Protein AF-A0AA36EC76-F1 (afdb_monomer_lite)

InterPro domains:
  IPR002325 Cytochrome f [PF01333] (41-114)
  IPR002325 Cytochrome f [PR00610] (7-27)
  IPR002325 Cytochrome f [PR00610] (28-51)
  IPR002325 Cytochrome f [PR00610] (77-97)
  IPR002325 Cytochrome f [PR00610] (98-115)
  IPR002325 Cytochrome f [PS51010] (1-115)
  IPR011054 Rudiment single hybrid motif [SSF51246] (42-104)
  IPR036826 Cytochrome f large domain superfamily [G3DSA:2.60.40.830] (1-115)
  IPR036826 Cytochrome f large domain superfamily [SSF49441] (2-114)

Organism: Lactuca saligna (NCBI:txid75948)

Secondary structure (DSSP, 8-state):
--------TTT-TT--SS----EEEEEES--SB-TTSPBPSSSPPBPSSSEEEEEEEEPTTS-EEEEEE-TTSS-EEEEEE-SSSPB---TT-EE-TT-BSB------EEEEEE-

pLDDT: mean 92.47, std 5.39, range [65.06, 98.06]

Sequence (115 aa):
MFPILYVDPDTKKGIHFLKYLIYVGGNRGRGQICLDGSKSNNRVYNTTTSSIVSKILHKEKGGYEITITDASGGRQVVDSIPLGPKLLVTEGESIKFEQPLTSNPNVGGFGYGDA

Structure (mmCIF, N/CA/C/O backbone):
data_AF-A0AA36EC76-F1
#
_entry.id   AF-A0AA36EC76-F1
#
loop_
_atom_site.group_PDB
_atom_site.id
_atom_site.type_symbol
_atom_site.label_atom_id
_atom_site.label_alt_id
_atom_site.label_comp_id
_atom_site.label_asym_id
_atom_site.label_entity_id
_atom_site.label_seq_id
_atom_site.pdbx_PDB_ins_code
_atom_site.Cartn_x
_atom_site.Cartn_y
_atom_site.Cartn_z
_atom_site.occupancy
_atom_site.B_iso_or_equiv
_atom_site.auth_seq_id
_atom_site.auth_comp_id
_atom_site.auth_asym_id
_atom_site.auth_atom_id
_atom_site.pdbx_PDB_model_num
ATOM 1 N N . MET A 1 1 ? 7.028 9.305 -25.378 1.00 86.50 1 MET A N 1
ATOM 2 C CA . MET A 1 1 ? 7.935 9.070 -26.521 1.00 86.50 1 MET A CA 1
ATOM 3 C C . MET A 1 1 ? 9.353 9.274 -26.026 1.00 86.50 1 MET A C 1
ATOM 5 O O . MET A 1 1 ? 9.612 10.324 -25.453 1.00 86.50 1 MET A O 1
ATOM 9 N N . PHE A 1 2 ? 10.221 8.275 -26.188 1.00 93.12 2 PHE A N 1
ATOM 10 C CA . PHE A 1 2 ? 11.627 8.342 -25.782 1.00 93.12 2 PHE A CA 1
ATOM 11 C C . PHE A 1 2 ? 12.503 8.287 -27.038 1.00 93.12 2 PHE A C 1
ATOM 13 O O . PHE A 1 2 ? 12.413 7.300 -27.767 1.00 93.12 2 PHE A O 1
ATOM 20 N N . PRO A 1 3 ? 13.310 9.317 -27.338 1.00 93.62 3 PRO A N 1
ATOM 21 C CA . PRO A 1 3 ? 14.303 9.217 -28.398 1.00 93.62 3 PRO A CA 1
ATOM 22 C C . PRO A 1 3 ? 15.438 8.293 -27.935 1.00 93.62 3 PRO A C 1
ATOM 24 O O . PRO A 1 3 ? 16.024 8.512 -26.877 1.00 93.62 3 PRO A O 1
ATOM 27 N N . ILE A 1 4 ? 15.737 7.256 -28.718 1.00 91.62 4 ILE A N 1
ATOM 28 C CA . ILE A 1 4 ? 16.825 6.306 -28.450 1.00 91.62 4 ILE A CA 1
ATOM 29 C C . ILE A 1 4 ? 17.812 6.386 -29.614 1.00 91.62 4 ILE A C 1
ATOM 31 O O . ILE A 1 4 ? 17.412 6.274 -30.772 1.00 91.62 4 ILE A O 1
ATOM 35 N N . LEU A 1 5 ? 19.095 6.586 -29.307 1.00 91.50 5 LEU A N 1
ATOM 36 C CA . LEU A 1 5 ? 20.174 6.580 -30.292 1.00 91.50 5 LEU A CA 1
ATOM 37 C C . LEU A 1 5 ? 20.816 5.191 -30.336 1.00 91.50 5 LEU A C 1
ATOM 39 O O . LEU A 1 5 ? 21.243 4.671 -29.304 1.00 91.50 5 LEU A O 1
ATOM 43 N N . TYR A 1 6 ? 20.895 4.603 -31.528 1.00 88.94 6 TYR A N 1
ATOM 44 C CA . TYR A 1 6 ? 21.638 3.364 -31.736 1.00 88.94 6 TYR A CA 1
ATOM 45 C C . TYR A 1 6 ? 23.151 3.618 -31.701 1.00 88.94 6 TYR A C 1
ATOM 47 O O . TYR A 1 6 ? 23.619 4.707 -32.035 1.00 88.94 6 TYR A O 1
ATOM 55 N N . VAL A 1 7 ? 23.920 2.606 -31.300 1.00 90.81 7 VAL A N 1
ATOM 56 C CA . VAL A 1 7 ? 25.377 2.694 -31.204 1.00 90.81 7 VAL A CA 1
ATOM 57 C C . VAL A 1 7 ? 26.019 1.855 -32.294 1.00 90.81 7 VAL A C 1
ATOM 59 O O . VAL A 1 7 ? 25.754 0.663 -32.380 1.00 90.81 7 VAL A O 1
ATOM 62 N N . ASP A 1 8 ? 26.899 2.475 -33.075 1.00 91.25 8 ASP A N 1
ATOM 63 C CA . ASP A 1 8 ? 27.629 1.816 -34.154 1.00 91.25 8 ASP A CA 1
ATOM 64 C C . ASP A 1 8 ? 28.657 0.788 -33.615 1.00 91.25 8 ASP A C 1
ATOM 66 O O . ASP A 1 8 ? 29.624 1.194 -32.949 1.00 91.25 8 ASP A O 1
ATOM 70 N N . PRO A 1 9 ? 28.484 -0.523 -33.893 1.00 90.75 9 PRO A N 1
ATOM 71 C CA . PRO A 1 9 ? 29.410 -1.579 -33.478 1.00 90.75 9 PRO A CA 1
ATOM 72 C C . PRO A 1 9 ? 30.827 -1.416 -34.037 1.00 90.75 9 PRO A C 1
ATOM 74 O O . PRO A 1 9 ? 31.784 -1.812 -33.370 1.00 90.75 9 PRO A O 1
ATOM 77 N N . ASP A 1 10 ? 30.988 -0.776 -35.201 1.00 92.12 10 ASP A N 1
ATOM 78 C CA . ASP A 1 10 ? 32.301 -0.576 -35.831 1.00 92.12 10 ASP A CA 1
ATOM 79 C C . ASP A 1 10 ? 33.161 0.418 -35.036 1.00 92.12 10 ASP A C 1
ATOM 81 O O . ASP A 1 10 ? 34.392 0.345 -35.019 1.00 92.12 10 ASP A O 1
ATOM 85 N N . THR A 1 11 ? 32.505 1.318 -34.298 1.00 92.69 11 THR A N 1
ATOM 86 C CA . THR A 1 11 ? 33.164 2.318 -33.447 1.00 92.69 11 THR A CA 1
ATOM 87 C C . THR A 1 11 ? 33.309 1.874 -31.987 1.00 92.69 11 THR A C 1
ATOM 89 O O . THR A 1 11 ? 34.173 2.392 -31.273 1.00 92.69 11 THR A O 1
ATOM 92 N N . LYS A 1 12 ? 32.507 0.903 -31.517 1.00 90.81 12 LYS A N 1
ATOM 93 C CA . LYS A 1 12 ? 32.535 0.398 -30.131 1.00 90.81 12 LYS A CA 1
ATOM 94 C C . LYS A 1 12 ? 32.597 -1.128 -30.062 1.00 90.81 12 LYS A C 1
ATOM 96 O O . LYS A 1 12 ? 31.581 -1.811 -30.095 1.00 90.81 12 LYS A O 1
ATOM 101 N N . LYS A 1 13 ? 33.795 -1.643 -29.761 1.00 87.62 13 LYS A N 1
ATOM 102 C CA . LYS A 1 13 ? 34.133 -3.082 -29.690 1.00 87.62 13 LYS A CA 1
ATOM 103 C C . LYS A 1 13 ? 33.323 -3.941 -28.698 1.00 87.62 13 LYS A C 1
ATOM 105 O O . LYS A 1 13 ? 33.439 -5.158 -28.748 1.00 87.62 13 LYS A O 1
ATOM 110 N N . GLY A 1 14 ? 32.558 -3.338 -27.783 1.00 89.81 14 GLY A N 1
ATOM 111 C CA . GLY A 1 14 ? 31.723 -4.050 -26.800 1.00 89.81 14 GLY A CA 1
ATOM 112 C C . GLY A 1 14 ? 30.248 -4.188 -27.192 1.00 89.81 14 GLY A C 1
ATOM 113 O O . GLY A 1 14 ? 29.450 -4.667 -26.391 1.00 89.81 14 GLY A O 1
ATOM 114 N N . ILE A 1 15 ? 29.870 -3.713 -28.378 1.00 90.62 15 ILE A N 1
ATOM 115 C CA . ILE A 1 15 ? 28.505 -3.771 -28.903 1.00 90.62 15 ILE A CA 1
ATOM 116 C C . ILE A 1 15 ? 28.542 -4.610 -30.172 1.00 90.62 15 ILE A C 1
ATOM 118 O O . ILE A 1 15 ? 29.483 -4.522 -30.956 1.00 90.62 15 ILE A O 1
ATOM 122 N N . HIS A 1 16 ? 27.535 -5.457 -30.351 1.00 92.06 16 HIS A N 1
ATOM 123 C CA . HIS A 1 16 ? 27.496 -6.441 -31.423 1.00 92.06 16 HIS A CA 1
ATOM 124 C C . HIS A 1 16 ? 26.151 -6.379 -32.140 1.00 92.06 16 HIS A C 1
ATOM 126 O O . HIS A 1 16 ? 25.143 -5.981 -31.562 1.00 92.06 16 HIS A O 1
ATOM 132 N N . PHE A 1 17 ? 26.112 -6.813 -33.397 1.00 91.44 17 PHE A N 1
ATOM 133 C CA . PHE A 1 17 ? 24.854 -6.972 -34.120 1.00 91.44 17 PHE A CA 1
ATOM 134 C C . PHE A 1 17 ? 24.106 -8.203 -33.597 1.00 91.44 17 PHE A C 1
ATOM 136 O O . PHE A 1 17 ? 24.386 -9.332 -33.994 1.00 91.44 17 PHE A O 1
ATOM 143 N N . LEU A 1 18 ? 23.176 -7.981 -32.669 1.00 91.19 18 LEU A N 1
ATOM 144 C CA . LEU A 1 18 ? 22.365 -9.010 -32.018 1.00 91.19 18 LEU A CA 1
ATOM 145 C C . LEU A 1 18 ? 20.954 -8.480 -31.737 1.00 91.19 18 LEU A C 1
ATOM 147 O O . LEU A 1 18 ? 20.700 -7.275 -31.781 1.00 91.19 18 LEU A O 1
ATOM 151 N N . LYS A 1 19 ? 20.030 -9.389 -31.404 1.00 91.81 19 LYS A N 1
ATOM 152 C CA . LYS A 1 19 ? 18.728 -9.014 -30.848 1.00 91.81 19 LYS A CA 1
ATOM 153 C C . LYS A 1 19 ? 18.901 -8.653 -29.370 1.00 91.81 19 LYS A C 1
ATOM 155 O O . LYS A 1 19 ? 19.248 -9.516 -28.567 1.00 91.81 19 LYS A O 1
ATOM 160 N N . TYR A 1 20 ? 18.637 -7.396 -29.027 1.00 91.88 20 TYR A N 1
ATOM 161 C CA . TYR A 1 20 ? 18.638 -6.903 -27.649 1.00 91.88 20 TYR A CA 1
ATOM 162 C C . TYR A 1 20 ? 17.207 -6.802 -27.121 1.00 91.88 20 TYR A C 1
ATOM 164 O O . TYR A 1 20 ? 16.309 -6.421 -27.866 1.00 91.88 20 TYR A O 1
ATOM 172 N N . LEU A 1 21 ? 17.017 -7.134 -25.843 1.00 94.38 21 LEU A N 1
ATOM 173 C CA . LEU A 1 21 ? 15.748 -6.955 -25.136 1.00 94.38 21 LEU A CA 1
ATOM 174 C C . LEU A 1 21 ? 15.693 -5.562 -24.515 1.00 94.38 21 LEU A C 1
ATOM 176 O O . LEU A 1 21 ? 16.678 -5.103 -23.928 1.00 94.38 21 LEU A O 1
ATOM 180 N N . ILE A 1 22 ? 14.532 -4.920 -24.593 1.00 94.44 22 ILE A N 1
ATOM 181 C CA . ILE A 1 22 ? 14.264 -3.657 -23.907 1.00 94.44 22 ILE A CA 1
ATOM 182 C C . ILE A 1 22 ? 13.213 -3.910 -22.835 1.00 94.44 22 ILE A C 1
ATOM 184 O O . ILE A 1 22 ? 12.092 -4.293 -23.144 1.00 94.44 22 ILE A O 1
ATOM 188 N N . TYR A 1 23 ? 13.557 -3.647 -21.575 1.00 96.44 23 TYR A N 1
ATOM 189 C CA . TYR A 1 23 ? 12.617 -3.722 -20.458 1.00 96.44 23 TYR A CA 1
ATOM 190 C C . TYR A 1 23 ? 12.121 -2.328 -20.088 1.00 96.44 23 TYR A C 1
ATOM 192 O O . TYR A 1 23 ? 12.909 -1.389 -19.958 1.00 96.44 23 TYR A O 1
ATOM 200 N N . VAL A 1 24 ? 10.816 -2.198 -19.869 1.00 96.81 24 VAL A N 1
ATOM 201 C CA . VAL A 1 24 ? 10.179 -0.956 -19.436 1.00 96.81 24 VAL A CA 1
ATOM 202 C C . VAL A 1 24 ? 9.295 -1.216 -18.223 1.00 96.81 24 VAL A C 1
ATOM 204 O O . VAL A 1 24 ? 8.570 -2.204 -18.160 1.00 96.81 24 VAL A O 1
ATOM 207 N N . GLY A 1 25 ? 9.356 -0.313 -17.248 1.00 97.12 25 GLY A N 1
ATOM 208 C CA . GLY A 1 25 ? 8.477 -0.292 -16.086 1.00 97.12 25 GLY A CA 1
ATOM 209 C C . GLY A 1 25 ? 7.790 1.062 -15.976 1.00 97.12 25 GLY A C 1
ATOM 210 O O . GLY A 1 25 ? 8.401 2.095 -16.246 1.00 97.12 25 GLY A O 1
ATOM 211 N N . GLY A 1 26 ? 6.522 1.065 -15.580 1.00 97.31 26 GLY A N 1
ATOM 212 C CA . GLY A 1 26 ? 5.740 2.285 -15.415 1.00 97.31 26 GLY A CA 1
ATOM 213 C C . GLY A 1 26 ? 4.803 2.197 -14.220 1.00 97.31 26 GLY A C 1
ATOM 214 O O . GLY A 1 26 ? 4.148 1.179 -14.001 1.00 97.31 26 GLY A O 1
ATOM 215 N N . ASN A 1 27 ? 4.717 3.279 -13.448 1.00 97.69 27 ASN A N 1
ATOM 216 C CA . ASN A 1 27 ? 3.774 3.416 -12.344 1.00 97.69 27 ASN A CA 1
ATOM 217 C C . ASN A 1 27 ? 2.765 4.537 -12.612 1.00 97.69 27 ASN A C 1
ATOM 219 O O . ASN A 1 27 ? 3.092 5.575 -13.186 1.00 97.69 27 ASN A O 1
ATOM 223 N N . ARG A 1 28 ? 1.539 4.357 -12.117 1.00 97.94 28 ARG A N 1
ATOM 224 C CA . ARG A 1 28 ? 0.530 5.419 -12.028 1.00 97.94 28 ARG A CA 1
ATOM 225 C C . ARG A 1 28 ? -0.063 5.427 -10.624 1.00 97.94 28 ARG A C 1
ATOM 227 O O . ARG A 1 28 ? -0.458 4.380 -10.122 1.00 97.94 28 ARG A O 1
ATOM 234 N N . GLY A 1 29 ? -0.167 6.606 -10.012 1.00 96.69 29 GLY A N 1
ATOM 235 C CA . GLY A 1 29 ? -0.661 6.776 -8.640 1.00 96.69 29 GLY A CA 1
ATOM 236 C C . GLY A 1 29 ? 0.445 6.771 -7.577 1.00 96.69 29 GLY A C 1
ATOM 237 O O . GLY A 1 29 ? 1.631 6.672 -7.890 1.00 96.69 29 GLY A O 1
ATOM 238 N N . ARG A 1 30 ? 0.046 6.931 -6.308 1.00 96.94 30 ARG A N 1
ATOM 239 C CA . ARG A 1 30 ? 0.952 7.023 -5.147 1.00 96.94 30 ARG A CA 1
ATOM 240 C C . ARG A 1 30 ? 1.355 5.636 -4.637 1.00 96.94 30 ARG A C 1
ATOM 242 O O . ARG A 1 30 ? 0.535 4.722 -4.631 1.00 96.94 30 ARG A O 1
ATOM 249 N N . GLY A 1 31 ? 2.580 5.504 -4.134 1.00 95.50 31 GLY A N 1
ATOM 250 C CA . GLY A 1 31 ? 3.066 4.270 -3.507 1.00 95.50 31 GLY A CA 1
ATOM 251 C C . GLY A 1 31 ? 2.490 4.011 -2.108 1.00 95.50 31 GLY A C 1
ATOM 252 O O . GLY A 1 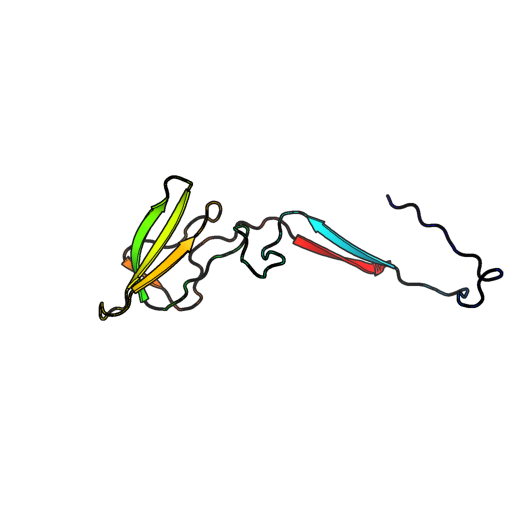31 ? 1.938 4.907 -1.462 1.00 95.50 31 GLY A O 1
ATOM 253 N N . GLN A 1 32 ? 2.637 2.773 -1.632 1.00 96.44 32 GLN A N 1
ATOM 254 C CA . GLN A 1 32 ? 2.149 2.313 -0.320 1.00 96.44 32 GLN A CA 1
ATOM 255 C C . GLN A 1 32 ? 3.163 2.539 0.817 1.00 96.44 32 GLN A C 1
ATOM 257 O O . GLN A 1 32 ? 2.784 2.544 1.989 1.00 96.44 32 GLN A O 1
ATOM 262 N N . ILE A 1 33 ? 4.448 2.681 0.483 1.00 96.06 33 ILE A N 1
ATOM 263 C CA . ILE A 1 33 ? 5.573 2.732 1.425 1.00 96.06 33 ILE A CA 1
ATOM 264 C C . ILE A 1 33 ? 6.505 3.875 1.003 1.00 96.06 33 ILE A C 1
ATOM 266 O O . ILE A 1 33 ? 6.731 4.082 -0.190 1.00 96.06 33 ILE A O 1
ATOM 270 N N . CYS A 1 34 ? 6.995 4.630 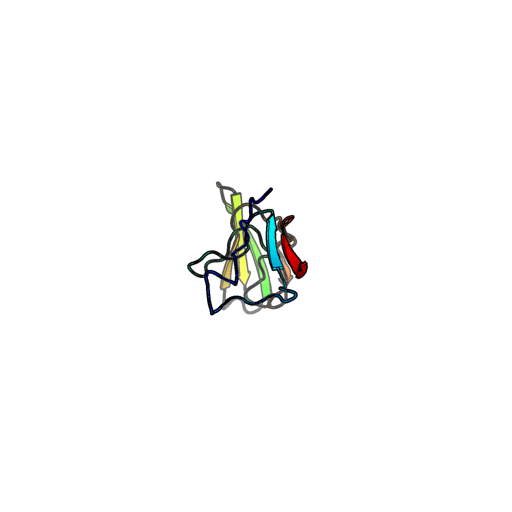1.980 1.00 93.25 34 CYS A N 1
ATOM 271 C CA . CYS A 1 34 ? 7.968 5.705 1.813 1.00 93.25 34 CYS A CA 1
ATOM 272 C C . CYS A 1 34 ? 9.409 5.165 1.882 1.00 93.25 34 CYS A C 1
ATOM 274 O O . CYS A 1 34 ? 9.647 4.050 2.340 1.00 93.25 34 CYS A O 1
ATOM 276 N N . LEU A 1 35 ? 10.392 5.962 1.447 1.00 95.56 35 LEU A N 1
ATOM 277 C CA . LEU A 1 35 ? 11.807 5.549 1.423 1.00 95.56 35 LEU A CA 1
ATOM 278 C C . LEU A 1 35 ? 12.381 5.226 2.813 1.00 95.56 35 LEU A C 1
ATOM 280 O O . LEU A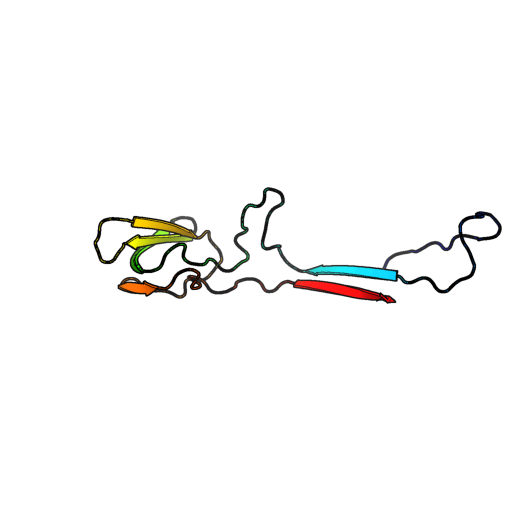 1 35 ? 13.279 4.402 2.926 1.00 95.56 35 LEU A O 1
ATOM 284 N N . ASP A 1 36 ? 11.847 5.847 3.862 1.00 95.75 36 ASP A N 1
ATOM 285 C CA . ASP A 1 36 ? 12.196 5.596 5.265 1.00 95.75 36 ASP A CA 1
ATOM 286 C C . ASP A 1 36 ? 11.546 4.317 5.838 1.00 95.75 36 ASP A C 1
ATOM 288 O O . ASP A 1 36 ? 11.696 4.016 7.019 1.00 95.75 36 ASP A O 1
ATOM 292 N N . GLY A 1 37 ? 10.795 3.570 5.021 1.00 94.94 37 GLY A N 1
ATOM 293 C CA . GLY A 1 37 ? 10.037 2.390 5.436 1.00 94.94 37 GLY A CA 1
ATOM 294 C C . GLY A 1 37 ? 8.691 2.710 6.089 1.00 94.94 37 GLY A C 1
ATOM 295 O O . GLY A 1 37 ? 7.924 1.790 6.391 1.00 94.94 37 GLY A O 1
ATOM 296 N N . SER A 1 38 ? 8.354 3.990 6.278 1.00 93.06 38 SER A N 1
ATOM 297 C CA . SER A 1 38 ? 7.058 4.380 6.823 1.00 93.06 38 SER A CA 1
ATOM 298 C C . SER A 1 38 ? 5.925 4.066 5.842 1.00 93.06 38 SER A C 1
ATOM 300 O O . SER A 1 38 ? 6.075 4.047 4.616 1.00 93.06 38 SER A O 1
ATOM 302 N N . LYS A 1 39 ? 4.751 3.766 6.395 1.00 91.94 39 LYS A N 1
ATOM 303 C CA . LYS A 1 39 ? 3.558 3.411 5.626 1.00 91.94 39 LYS A CA 1
ATOM 304 C C . LYS A 1 39 ? 2.841 4.687 5.169 1.00 91.94 39 LYS A C 1
ATOM 306 O O . LYS A 1 39 ? 2.517 5.534 5.998 1.00 91.94 39 LYS A O 1
ATOM 311 N N . SER A 1 40 ? 2.538 4.807 3.874 1.00 94.81 40 SER A N 1
ATOM 312 C CA . SER A 1 40 ? 1.728 5.920 3.357 1.00 94.81 40 SER A CA 1
ATOM 313 C C . SER A 1 40 ? 0.242 5.717 3.678 1.00 94.81 40 SER A C 1
ATOM 315 O O . SER A 1 40 ? -0.178 4.616 4.020 1.00 94.81 40 SER A O 1
ATOM 317 N N . ASN A 1 41 ? -0.582 6.752 3.500 1.00 94.50 41 ASN A N 1
ATOM 318 C CA . ASN A 1 41 ? -2.042 6.650 3.623 1.00 94.50 41 ASN A CA 1
ATOM 319 C C . ASN A 1 41 ? -2.743 6.053 2.380 1.00 94.50 41 ASN A C 1
ATOM 321 O O . ASN A 1 41 ? -3.969 6.054 2.323 1.00 94.50 41 ASN A O 1
ATOM 325 N N . ASN A 1 42 ? -2.003 5.557 1.376 1.00 96.56 42 ASN A N 1
ATOM 326 C CA . ASN A 1 42 ? -2.564 4.932 0.168 1.00 96.56 42 ASN A CA 1
ATOM 327 C C . ASN A 1 42 ? -2.524 3.392 0.234 1.00 96.56 42 ASN A C 1
ATOM 329 O O . ASN A 1 42 ? -2.040 2.729 -0.687 1.00 96.56 42 ASN A O 1
ATOM 333 N N . ARG A 1 43 ? -2.970 2.822 1.357 1.00 95.12 43 ARG A N 1
ATOM 334 C CA . ARG A 1 43 ? -2.953 1.376 1.628 1.00 95.12 43 ARG A CA 1
ATOM 335 C C . ARG A 1 43 ? -4.067 0.969 2.588 1.00 95.12 43 ARG A C 1
ATOM 337 O O . ARG A 1 43 ? -4.721 1.816 3.190 1.00 95.12 43 ARG A O 1
ATOM 344 N N . VAL A 1 44 ? -4.182 -0.339 2.790 1.00 96.44 44 VAL A N 1
ATOM 345 C CA . VAL A 1 44 ? -4.971 -0.940 3.869 1.00 96.44 44 VAL A CA 1
ATOM 346 C C . VAL A 1 44 ? -4.219 -0.852 5.202 1.00 96.44 44 VAL A C 1
ATOM 348 O O . VAL A 1 44 ? -3.007 -1.113 5.262 1.00 96.44 44 VAL A O 1
ATOM 351 N N . TYR A 1 45 ? -4.949 -0.490 6.256 1.00 95.19 45 TYR A N 1
ATOM 352 C CA . TYR A 1 45 ? -4.505 -0.559 7.646 1.00 95.19 45 TYR A CA 1
ATOM 353 C C . TYR A 1 45 ? -5.112 -1.798 8.298 1.00 95.19 45 TYR A C 1
ATOM 355 O O . TYR A 1 45 ? -6.330 -1.965 8.293 1.00 95.19 45 TYR A O 1
ATOM 363 N N . ASN A 1 46 ? -4.251 -2.661 8.828 1.00 94.50 46 ASN A N 1
ATOM 364 C CA . ASN A 1 46 ? -4.641 -3.895 9.500 1.00 94.50 46 ASN A CA 1
ATOM 365 C C . ASN A 1 46 ? -4.534 -3.706 11.010 1.00 94.50 46 ASN A C 1
ATOM 367 O O . ASN A 1 46 ? -3.710 -2.909 11.463 1.00 94.50 46 ASN A O 1
ATOM 371 N N . THR A 1 47 ? -5.331 -4.459 11.762 1.00 91.94 47 THR A N 1
ATOM 372 C CA . THR A 1 47 ? -5.232 -4.479 13.223 1.00 91.94 47 THR A CA 1
ATOM 373 C C . THR A 1 47 ? -3.943 -5.136 13.697 1.00 91.94 47 THR A C 1
ATOM 375 O O . THR A 1 47 ? -3.516 -6.171 13.176 1.00 91.94 47 THR A O 1
ATOM 378 N N . THR A 1 48 ? -3.348 -4.546 14.728 1.00 88.44 48 THR A N 1
ATOM 379 C CA . THR A 1 48 ? -2.137 -5.047 15.386 1.00 88.44 48 THR A CA 1
ATOM 380 C C . THR A 1 48 ? -2.396 -6.196 16.362 1.00 88.44 48 THR A C 1
ATOM 382 O O . THR A 1 48 ? -1.458 -6.901 16.731 1.00 88.44 48 THR A O 1
ATOM 385 N N . THR A 1 49 ? -3.647 -6.421 16.781 1.00 88.12 49 THR A N 1
ATOM 386 C CA . THR A 1 49 ? -4.007 -7.477 17.741 1.00 88.12 49 THR A CA 1
ATOM 387 C C . THR A 1 49 ? -5.396 -8.065 17.480 1.00 88.12 49 THR A C 1
ATOM 389 O O . THR A 1 49 ? -6.254 -7.435 16.862 1.00 88.12 49 THR A O 1
ATOM 392 N N . SER A 1 50 ? -5.628 -9.284 17.972 1.00 88.81 50 SER A N 1
ATOM 393 C CA . SER A 1 50 ? -6.967 -9.880 18.045 1.00 88.81 50 SER A CA 1
ATOM 394 C C . SER A 1 50 ? -7.647 -9.425 19.333 1.00 88.81 50 SER A C 1
ATOM 396 O O . SER A 1 50 ? -7.158 -9.780 20.403 1.00 88.81 50 SER A O 1
ATOM 398 N N . SER A 1 51 ? -8.741 -8.664 19.254 1.00 90.62 51 SER A N 1
ATOM 399 C CA . SER A 1 51 ? -9.627 -8.409 20.401 1.00 90.62 51 SER A CA 1
ATOM 400 C C . SER A 1 51 ? -10.916 -7.684 19.981 1.00 90.62 51 SER A C 1
ATOM 402 O O . SER A 1 51 ? -11.360 -7.838 18.850 1.00 90.62 51 SER A O 1
ATOM 404 N N . ILE A 1 52 ? -11.540 -6.917 20.880 1.00 92.19 52 ILE A N 1
ATOM 405 C CA . ILE A 1 52 ? -12.734 -6.106 20.657 1.00 92.19 52 ILE A CA 1
ATOM 406 C C . ILE A 1 52 ? -12.334 -4.638 20.473 1.00 92.19 52 ILE A C 1
ATOM 408 O O . ILE A 1 52 ? -11.526 -4.097 21.236 1.00 92.19 52 ILE A O 1
ATOM 412 N N . VAL A 1 53 ? -12.923 -3.983 19.471 1.00 94.06 53 VAL A N 1
ATOM 413 C CA . VAL A 1 53 ? -12.819 -2.533 19.275 1.00 94.06 53 VAL A CA 1
ATOM 414 C C . VAL A 1 53 ? -13.597 -1.836 20.387 1.00 94.06 53 VAL A C 1
ATOM 416 O O . VAL A 1 53 ? -14.822 -1.902 20.426 1.00 94.06 53 VAL A O 1
ATOM 419 N N . SER A 1 54 ? -12.904 -1.172 21.309 1.00 93.00 54 SER A N 1
ATOM 420 C CA . SER A 1 54 ? -13.546 -0.522 22.455 1.00 93.00 54 SER A CA 1
ATOM 421 C C . SER A 1 54 ? -13.988 0.904 22.156 1.00 93.00 54 SER A C 1
ATOM 423 O O . SER A 1 54 ? -14.991 1.352 22.707 1.00 93.00 54 SER A O 1
ATOM 425 N N . LYS A 1 55 ? -13.248 1.621 21.303 1.00 94.62 55 LYS A N 1
ATOM 426 C CA . LYS A 1 55 ? -13.548 3.012 20.953 1.00 94.62 55 LYS A CA 1
ATOM 427 C C . LYS A 1 55 ? -12.965 3.394 19.597 1.00 94.62 55 LYS A C 1
ATOM 429 O O . LYS A 1 55 ? -11.839 3.013 19.281 1.00 94.62 55 LYS A O 1
ATOM 434 N N . ILE A 1 56 ? -13.697 4.205 18.840 1.00 95.81 56 ILE A N 1
ATOM 435 C CA . ILE A 1 56 ? -13.255 4.827 17.592 1.00 95.81 56 ILE A CA 1
ATOM 436 C C . ILE A 1 56 ? -13.367 6.347 17.748 1.00 95.81 56 ILE A C 1
ATOM 438 O O . ILE A 1 56 ? -14.454 6.910 17.850 1.00 95.81 56 ILE A O 1
ATOM 442 N N . LEU A 1 57 ? -12.229 7.040 17.749 1.00 95.62 57 LEU A N 1
ATOM 443 C CA . LEU A 1 57 ? -12.171 8.499 17.795 1.00 95.62 57 LEU A CA 1
ATOM 444 C C . LEU A 1 57 ? -11.900 9.068 16.401 1.00 95.62 57 LEU A C 1
ATOM 446 O O . LEU A 1 57 ? -10.903 8.728 15.765 1.00 95.62 57 LEU A O 1
ATOM 450 N N . HIS A 1 58 ? -12.742 9.9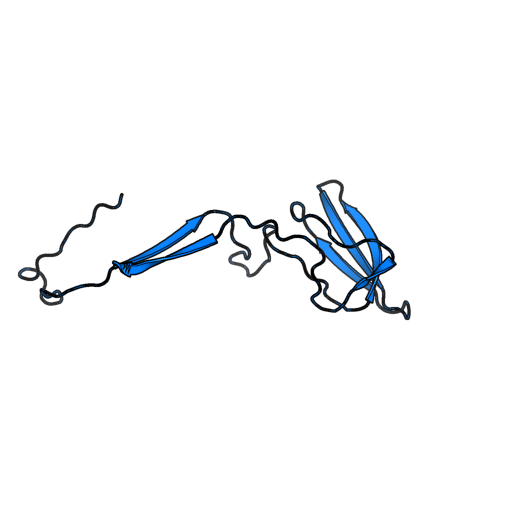96 15.953 1.00 93.38 58 HIS A N 1
ATOM 451 C CA . HIS A 1 58 ? -12.495 10.770 14.739 1.00 93.38 58 HIS A CA 1
ATOM 452 C C . HIS A 1 58 ? -11.563 11.948 15.042 1.00 93.38 58 HIS A C 1
ATOM 454 O O . HIS A 1 58 ? -11.862 12.774 15.904 1.00 93.38 58 HIS A O 1
ATOM 460 N N . LYS A 1 59 ? -10.439 12.047 14.324 1.00 91.62 59 LYS A N 1
ATOM 461 C CA . LYS A 1 59 ? -9.505 13.176 14.472 1.00 91.62 59 LYS A CA 1
ATOM 462 C C . LYS A 1 59 ? -10.046 14.418 13.764 1.00 91.62 59 LYS A C 1
ATOM 464 O O . LYS A 1 59 ? -10.590 14.315 12.668 1.00 91.62 59 LYS A O 1
ATOM 469 N N . GLU A 1 60 ? -9.795 15.603 14.322 1.00 85.19 60 GLU A N 1
ATOM 470 C CA . GLU A 1 60 ? -10.232 16.890 13.743 1.00 85.19 60 GLU A CA 1
ATOM 471 C C . GLU A 1 60 ? -9.704 17.129 12.318 1.00 85.19 60 GLU A C 1
ATOM 473 O O . GLU A 1 60 ? -10.407 17.663 11.466 1.00 85.19 60 GLU A O 1
ATOM 478 N N . LYS A 1 61 ? -8.472 16.687 12.027 1.00 84.81 61 LYS A N 1
ATOM 479 C CA . LYS A 1 61 ? -7.849 16.771 10.691 1.00 84.81 61 LYS A CA 1
ATOM 480 C C . LYS A 1 61 ? -8.203 15.586 9.778 1.00 84.81 61 LYS A C 1
ATOM 482 O O . LYS A 1 61 ? -7.583 15.403 8.731 1.00 84.81 61 LYS A O 1
ATOM 487 N N . GLY A 1 62 ? -9.181 14.776 10.181 1.00 87.00 62 GLY A N 1
ATOM 488 C CA . GLY A 1 62 ? -9.550 13.521 9.541 1.00 87.00 62 GLY A CA 1
ATOM 489 C C . GLY A 1 62 ? -8.660 12.340 9.941 1.00 87.00 62 GLY A C 1
ATOM 490 O O . GLY A 1 62 ? -7.562 12.504 10.475 1.00 87.00 62 GLY A O 1
ATOM 491 N N . GLY A 1 63 ? -9.148 11.128 9.670 1.00 92.81 63 GLY A N 1
ATOM 492 C CA . GLY A 1 63 ? -8.556 9.883 10.168 1.00 92.81 63 GLY A CA 1
ATOM 493 C C . GLY A 1 63 ? -9.177 9.418 11.489 1.00 92.81 63 GLY A C 1
ATOM 494 O O . GLY A 1 63 ? -10.138 10.016 11.981 1.00 92.81 63 GLY A O 1
ATOM 495 N N . TYR A 1 64 ? -8.623 8.342 12.044 1.00 95.12 64 TYR A N 1
ATOM 496 C CA . TYR A 1 64 ? -9.201 7.602 13.167 1.00 95.12 64 TYR A CA 1
ATOM 497 C C . TYR A 1 64 ? -8.129 7.225 14.195 1.00 95.12 64 TYR A C 1
ATOM 499 O O . TYR A 1 64 ? -6.988 6.930 13.831 1.00 95.12 64 TYR A O 1
ATOM 507 N N . GLU A 1 65 ? -8.496 7.199 15.473 1.00 94.88 65 GLU A N 1
ATOM 508 C CA . GLU A 1 65 ? -7.806 6.398 16.492 1.00 94.88 65 GLU A CA 1
ATOM 509 C C . GLU A 1 65 ? -8.732 5.286 16.930 1.00 94.88 65 GLU A C 1
ATOM 511 O O . GLU A 1 65 ? -9.879 5.538 17.293 1.00 94.88 65 GLU A O 1
ATOM 516 N N . ILE A 1 66 ? -8.231 4.062 16.871 1.00 94.50 66 ILE A N 1
ATOM 517 C CA . ILE A 1 66 ? -8.998 2.874 17.203 1.00 94.50 66 ILE A CA 1
ATOM 518 C C . ILE A 1 66 ? -8.349 2.267 18.430 1.00 94.50 66 ILE A C 1
ATOM 520 O O . ILE A 1 66 ? -7.208 1.808 18.377 1.00 94.50 66 ILE A O 1
ATOM 524 N N . THR A 1 67 ? -9.079 2.284 19.536 1.00 94.19 67 THR A N 1
ATOM 525 C CA . THR A 1 67 ? -8.666 1.611 20.758 1.00 94.19 67 THR A CA 1
ATOM 526 C C . THR A 1 67 ? -9.184 0.184 20.715 1.00 94.19 67 THR A C 1
ATOM 528 O O . THR A 1 67 ? -10.382 -0.061 20.565 1.00 94.19 67 THR A O 1
ATOM 531 N N . ILE A 1 68 ? -8.265 -0.764 20.847 1.00 92.56 68 ILE A N 1
ATOM 532 C CA . ILE A 1 68 ? -8.540 -2.194 20.884 1.00 92.56 68 ILE A CA 1
ATOM 533 C C . ILE A 1 68 ? -8.163 -2.674 22.278 1.00 92.56 68 ILE A C 1
ATOM 535 O O . ILE A 1 68 ? -7.016 -2.524 22.706 1.00 92.56 68 ILE A O 1
ATOM 539 N N . THR A 1 69 ? -9.128 -3.234 22.997 1.00 90.00 69 THR A N 1
ATOM 540 C CA . THR A 1 69 ? -8.939 -3.665 24.387 1.00 90.00 69 THR A CA 1
ATOM 541 C C . THR A 1 69 ? -9.078 -5.171 24.460 1.00 90.00 69 THR A C 1
ATOM 543 O O . THR A 1 69 ? -10.036 -5.713 23.911 1.00 90.00 69 THR A O 1
ATOM 546 N N . ASP A 1 70 ? -8.144 -5.855 25.124 1.00 81.44 70 ASP A N 1
ATOM 547 C CA . ASP A 1 70 ? -8.275 -7.287 25.421 1.00 81.44 70 ASP A CA 1
ATOM 548 C C . ASP A 1 70 ? -9.596 -7.583 26.161 1.00 81.44 70 ASP A C 1
ATOM 550 O O . ASP A 1 70 ? -10.067 -6.756 26.942 1.00 81.44 70 ASP A O 1
ATOM 554 N N . ALA A 1 71 ? -10.181 -8.765 25.963 1.00 68.81 71 ALA A N 1
ATOM 555 C CA . ALA A 1 71 ? -11.403 -9.185 26.656 1.00 68.81 71 ALA A CA 1
ATOM 556 C C . ALA A 1 71 ? -11.242 -9.170 28.191 1.00 68.81 71 ALA A C 1
ATOM 558 O O . ALA A 1 71 ? -12.215 -8.993 28.920 1.00 68.81 71 ALA A O 1
ATOM 559 N N . SER A 1 72 ? -10.004 -9.311 28.679 1.00 71.25 72 SER A N 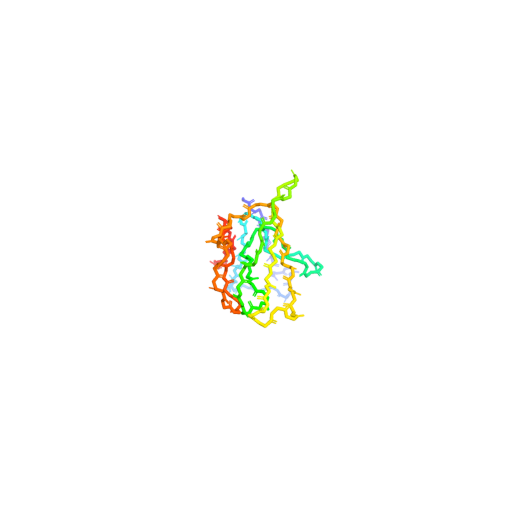1
ATOM 560 C CA . SER A 1 72 ? -9.637 -9.204 30.096 1.00 71.25 72 SER A CA 1
ATOM 561 C C . SER A 1 72 ? -9.502 -7.760 30.616 1.00 71.25 72 SER A C 1
ATOM 563 O O . SER A 1 72 ? -9.284 -7.555 31.808 1.00 71.25 72 SER A O 1
ATOM 565 N N . GLY A 1 73 ? -9.585 -6.747 29.744 1.00 65.06 73 GLY A N 1
ATOM 566 C CA . GLY A 1 73 ? -9.456 -5.326 30.087 1.00 65.06 73 GLY A CA 1
ATOM 567 C C . GLY A 1 73 ? -8.030 -4.847 30.395 1.00 65.06 73 GLY A C 1
ATOM 568 O O . GLY A 1 73 ? -7.814 -3.646 30.547 1.00 65.06 73 GLY A O 1
ATOM 569 N N . GLY A 1 74 ? -7.049 -5.754 30.474 1.00 74.38 74 GLY A N 1
ATOM 570 C CA . GLY A 1 74 ? -5.706 -5.442 30.974 1.00 74.38 74 GLY A CA 1
ATOM 571 C C . GLY A 1 74 ? -4.765 -4.775 29.967 1.00 74.38 74 GLY A C 1
ATOM 572 O O . GLY A 1 74 ? -3.914 -3.980 30.361 1.00 74.38 74 GLY A O 1
ATOM 573 N N . ARG A 1 75 ? -4.901 -5.072 28.666 1.00 82.50 75 ARG A N 1
ATOM 574 C CA . ARG A 1 75 ? -4.029 -4.528 27.612 1.00 82.50 75 ARG A CA 1
ATOM 575 C C . ARG A 1 75 ? -4.845 -3.770 26.575 1.00 82.50 75 ARG A C 1
ATOM 577 O O . ARG A 1 75 ? -5.753 -4.329 25.963 1.00 82.50 75 ARG A O 1
ATOM 584 N N . GLN A 1 76 ? -4.488 -2.505 26.374 1.00 89.06 76 GLN A N 1
ATOM 585 C CA . GLN A 1 76 ? -5.022 -1.665 25.307 1.00 89.06 76 GLN A CA 1
ATOM 586 C C . GLN A 1 76 ? -3.948 -1.420 24.255 1.00 89.06 76 GLN A C 1
ATOM 588 O O . GLN A 1 76 ? -2.784 -1.183 24.583 1.00 89.06 76 GLN A O 1
ATOM 593 N N . VAL A 1 77 ? -4.354 -1.474 22.995 1.00 91.31 77 VAL A N 1
ATOM 594 C CA . VAL A 1 77 ? -3.538 -1.089 21.847 1.00 91.31 77 VAL A CA 1
ATOM 595 C C . VAL A 1 77 ? -4.297 -0.016 21.085 1.00 91.31 77 VAL A C 1
ATOM 597 O O . VAL A 1 77 ? -5.511 -0.112 20.923 1.00 91.31 77 VAL A O 1
ATOM 600 N N . VAL A 1 78 ? -3.589 1.028 20.664 1.00 92.56 78 VAL A N 1
ATOM 601 C CA . VAL A 1 78 ? -4.176 2.134 19.908 1.00 92.56 78 VAL A CA 1
ATOM 602 C C . VAL A 1 78 ? -3.593 2.122 18.507 1.00 92.56 78 VAL A C 1
ATOM 604 O O . VAL A 1 78 ? -2.407 2.393 18.319 1.00 92.56 78 VAL A O 1
ATOM 607 N N . ASP A 1 79 ? -4.448 1.852 17.528 1.00 92.12 79 ASP A N 1
ATOM 608 C CA . ASP A 1 79 ? -4.099 1.914 16.117 1.00 92.12 79 ASP A CA 1
ATOM 609 C C . ASP A 1 79 ? -4.497 3.287 15.558 1.00 92.12 79 ASP A C 1
ATOM 611 O O . ASP A 1 79 ? -5.657 3.703 15.596 1.00 92.12 79 ASP A O 1
ATOM 615 N N . SER A 1 80 ? -3.513 4.021 15.037 1.00 92.94 80 SER A N 1
ATOM 616 C CA . SER A 1 80 ? -3.719 5.326 14.400 1.00 92.94 80 SER A CA 1
ATOM 617 C C . SER A 1 80 ? -3.821 5.187 12.886 1.00 92.94 80 SER A C 1
ATOM 619 O O . SER A 1 80 ? -2.882 4.736 12.229 1.00 92.94 80 SER A O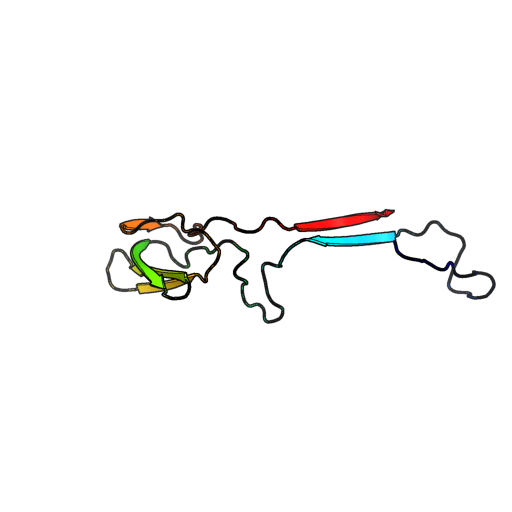 1
ATOM 621 N N . ILE A 1 81 ? -4.931 5.658 12.320 1.00 94.44 81 ILE A N 1
ATOM 622 C CA . ILE A 1 81 ? -5.193 5.646 10.881 1.00 94.44 81 ILE A CA 1
ATOM 623 C C . ILE A 1 81 ? -5.248 7.093 10.373 1.00 94.44 81 ILE A C 1
ATOM 625 O O . ILE A 1 81 ? -6.078 7.875 10.843 1.00 94.44 81 ILE A O 1
ATOM 629 N N . PRO A 1 82 ? -4.383 7.493 9.425 1.00 94.38 82 PRO A N 1
ATOM 630 C CA . PRO A 1 82 ? -4.413 8.835 8.857 1.00 94.38 82 PRO A CA 1
ATOM 631 C C . PRO A 1 82 ? -5.625 9.035 7.939 1.00 94.38 82 PRO A C 1
ATOM 633 O O . PRO A 1 82 ? -6.301 8.089 7.541 1.00 94.38 82 PRO A O 1
ATOM 636 N N . LEU A 1 83 ? -5.871 10.285 7.548 1.00 94.06 83 LEU A N 1
ATOM 637 C CA . LEU A 1 83 ? -6.900 10.629 6.570 1.00 94.06 83 LEU A CA 1
ATOM 638 C C . LEU A 1 83 ? -6.691 9.891 5.233 1.00 94.06 83 LEU A C 1
ATOM 640 O O . LEU A 1 83 ? -5.581 9.862 4.694 1.00 94.06 83 LEU A O 1
ATOM 644 N N . GLY A 1 84 ? -7.779 9.365 4.666 1.00 91.62 84 GLY A N 1
ATOM 645 C CA . GLY A 1 84 ? -7.827 8.787 3.320 1.00 91.62 84 GLY A CA 1
ATOM 646 C C . GLY A 1 84 ? -8.608 7.471 3.270 1.00 91.62 84 GLY A C 1
ATOM 647 O O . GLY A 1 84 ? -9.668 7.436 2.647 1.00 91.62 84 GLY A O 1
ATOM 648 N N . PRO A 1 85 ? -8.126 6.395 3.919 1.00 94.12 85 PRO A N 1
ATOM 649 C CA . PRO A 1 85 ? -8.823 5.112 3.955 1.00 94.12 85 PRO A CA 1
ATOM 650 C C . PRO A 1 85 ? -10.177 5.201 4.677 1.00 94.12 85 PRO A C 1
ATOM 652 O O . PRO A 1 85 ? -10.300 5.852 5.716 1.00 94.12 85 PRO A O 1
ATOM 655 N N . LYS A 1 86 ? -11.195 4.515 4.147 1.00 94.62 86 LYS A N 1
ATOM 656 C CA . LYS A 1 86 ? -12.517 4.412 4.781 1.00 94.62 86 LYS A CA 1
ATOM 657 C C . LYS A 1 86 ? -12.514 3.276 5.801 1.00 94.62 86 LYS A C 1
ATOM 659 O O . LYS A 1 86 ? -12.046 2.186 5.481 1.00 94.62 86 LYS A O 1
ATOM 664 N N . LEU A 1 87 ? -13.053 3.517 6.994 1.00 95.62 87 LEU A N 1
ATOM 665 C CA . LEU A 1 87 ? -13.165 2.505 8.043 1.00 95.62 87 LEU A CA 1
ATOM 666 C C . LEU A 1 87 ? -14.221 1.442 7.688 1.00 95.62 87 LEU A C 1
ATOM 668 O O . LEU A 1 87 ? -15.260 1.775 7.113 1.00 95.62 87 LEU A O 1
ATOM 672 N N . LEU A 1 88 ? -13.933 0.178 8.007 1.00 95.69 88 LEU A N 1
ATOM 673 C CA . LEU A 1 88 ? -14.814 -0.974 7.769 1.00 95.69 88 LEU A CA 1
ATOM 674 C C . LEU A 1 88 ? -15.389 -1.582 9.050 1.00 95.69 88 LEU A C 1
ATOM 676 O O . LEU A 1 88 ? -16.357 -2.329 8.959 1.00 95.69 88 LEU A O 1
ATOM 680 N N . VAL A 1 89 ? -14.798 -1.276 10.205 1.00 94.69 89 VAL A N 1
ATOM 681 C CA . VAL A 1 89 ? -15.185 -1.836 11.505 1.00 94.69 89 VAL A CA 1
ATOM 682 C C . VAL A 1 89 ? -15.992 -0.843 12.337 1.00 94.69 89 VAL A C 1
ATOM 684 O O . VAL A 1 89 ? -15.928 0.369 12.109 1.00 94.69 89 VAL A O 1
ATOM 687 N N . THR A 1 90 ? -16.716 -1.357 13.327 1.00 95.12 90 THR A N 1
ATOM 688 C CA . THR A 1 90 ? -17.515 -0.564 14.277 1.00 95.12 90 THR A CA 1
ATOM 689 C C . THR A 1 90 ? -17.116 -0.810 15.734 1.00 95.12 90 THR A C 1
ATOM 691 O O . THR A 1 90 ? -16.420 -1.773 16.051 1.00 95.12 90 THR A O 1
ATOM 694 N N . GLU A 1 91 ? -17.521 0.085 16.639 1.00 94.75 91 GLU A N 1
ATOM 695 C CA . GLU A 1 91 ? -17.312 -0.111 18.079 1.00 94.75 91 GLU A CA 1
ATOM 696 C C . GLU A 1 91 ? -18.064 -1.358 18.572 1.00 94.75 91 GLU A C 1
ATOM 698 O O . GLU A 1 91 ? -19.196 -1.616 18.168 1.00 94.75 91 GLU A O 1
ATOM 703 N N . GLY A 1 92 ? -17.434 -2.139 19.451 1.00 92.56 92 GLY A N 1
ATOM 704 C CA . GLY A 1 92 ? -17.956 -3.410 19.960 1.00 92.56 92 GLY A CA 1
ATOM 705 C C . GLY A 1 92 ? -17.679 -4.622 19.062 1.00 92.56 92 GLY A C 1
ATOM 706 O O . GLY A 1 92 ? -17.952 -5.752 19.465 1.00 92.56 92 GLY A O 1
ATOM 707 N N . GLU A 1 93 ? -17.110 -4.426 17.873 1.00 93.94 93 GLU A N 1
ATOM 708 C CA . GLU A 1 93 ? -16.791 -5.516 16.952 1.00 93.94 93 GLU A CA 1
ATOM 709 C C . GLU A 1 93 ? -15.571 -6.324 17.417 1.00 93.94 93 GLU A C 1
ATOM 711 O O . GLU A 1 93 ? -14.556 -5.767 17.845 1.00 93.94 93 GLU A O 1
ATOM 716 N N . SER A 1 94 ? -15.655 -7.654 17.306 1.00 92.75 94 SER A N 1
ATOM 717 C CA . SER A 1 94 ? -14.513 -8.547 17.518 1.00 92.75 94 SER A CA 1
ATOM 718 C C . SER A 1 94 ? -13.700 -8.687 16.231 1.00 92.75 94 SER A C 1
ATOM 720 O O . SER A 1 94 ? -14.225 -9.075 15.189 1.00 92.75 94 SER A O 1
ATOM 722 N N . ILE A 1 95 ? -12.405 -8.401 16.324 1.00 93.38 95 ILE A N 1
ATOM 723 C CA . ILE A 1 95 ? -11.448 -8.397 15.220 1.00 93.38 95 ILE A CA 1
ATOM 724 C C . ILE A 1 95 ? -10.315 -9.397 15.473 1.00 93.38 95 ILE A C 1
ATOM 726 O O . ILE A 1 95 ? -9.909 -9.644 16.611 1.00 93.38 95 ILE A O 1
ATOM 730 N N . LYS A 1 96 ? -9.784 -9.982 14.398 1.00 93.25 96 LYS A N 1
ATOM 731 C CA . LYS A 1 96 ? -8.652 -10.924 14.426 1.00 93.25 96 LYS A CA 1
ATOM 732 C C . LYS A 1 96 ? -7.355 -10.230 14.032 1.00 93.25 96 LYS A C 1
ATOM 734 O O . LYS A 1 96 ? -7.387 -9.307 13.235 1.00 93.25 96 LYS A O 1
ATOM 739 N N . PHE A 1 97 ? -6.218 -10.718 14.511 1.00 91.25 97 PHE A N 1
ATOM 740 C CA . PHE A 1 97 ? -4.890 -10.257 14.110 1.00 91.25 97 PHE A CA 1
ATOM 741 C C . PHE A 1 97 ? -4.764 -10.166 12.582 1.00 91.25 97 PHE A C 1
ATOM 743 O O . PHE A 1 97 ? -5.192 -11.076 11.871 1.00 91.25 97 PHE A O 1
ATOM 750 N N . GLU A 1 98 ? -4.194 -9.059 12.097 1.00 92.25 98 GLU A N 1
ATOM 751 C CA . GLU A 1 98 ? -4.031 -8.735 10.671 1.00 92.25 98 GLU A CA 1
ATOM 752 C C . GLU A 1 98 ? -5.340 -8.594 9.863 1.00 92.25 98 GLU A C 1
ATOM 754 O O . GLU A 1 98 ? -5.305 -8.446 8.640 1.00 92.25 98 GLU A O 1
ATOM 759 N N . GLN A 1 99 ? -6.508 -8.556 10.517 1.00 95.12 99 GLN A N 1
ATOM 760 C CA . GLN A 1 99 ? -7.769 -8.199 9.861 1.00 95.12 99 GLN A CA 1
ATOM 761 C C . GLN A 1 99 ? -7.732 -6.736 9.372 1.00 95.12 99 GLN A C 1
ATOM 763 O O . GLN A 1 99 ? -7.290 -5.847 10.109 1.00 95.12 99 GLN A O 1
ATOM 768 N N . PRO A 1 100 ? -8.212 -6.444 8.150 1.00 95.62 100 PRO A N 1
ATOM 769 C CA . PRO A 1 100 ? -8.266 -5.082 7.634 1.00 95.62 100 PRO A CA 1
ATOM 770 C C . PRO A 1 100 ? -9.282 -4.229 8.404 1.00 95.62 100 PRO A C 1
ATOM 772 O O . PRO A 1 100 ? -10.464 -4.559 8.469 1.00 95.62 100 PRO A O 1
ATOM 775 N N . LEU A 1 101 ? -8.826 -3.093 8.932 1.00 95.44 101 LEU A N 1
ATOM 776 C CA . LEU A 1 101 ? -9.667 -2.075 9.569 1.00 95.44 101 LEU A CA 1
ATOM 777 C C . LEU A 1 101 ? -10.264 -1.111 8.537 1.00 95.44 101 LEU A C 1
ATOM 779 O O . LEU A 1 101 ? -11.284 -0.474 8.794 1.00 95.44 101 LEU A O 1
ATOM 783 N N . THR A 1 102 ? -9.632 -0.989 7.366 1.00 96.94 102 THR A N 1
ATOM 784 C CA . THR A 1 102 ? -10.011 -0.022 6.329 1.00 96.94 102 THR A CA 1
ATOM 785 C C . THR A 1 102 ? -10.152 -0.654 4.955 1.00 96.94 102 THR A C 1
ATOM 787 O O . THR A 1 102 ? -9.522 -1.662 4.643 1.00 96.94 102 THR A O 1
ATOM 790 N N . SER A 1 103 ? -10.900 0.005 4.072 1.00 95.94 103 SER A N 1
ATOM 791 C CA . SER A 1 103 ? -10.882 -0.301 2.644 1.00 95.94 103 SER A CA 1
ATOM 792 C C . SER A 1 103 ? -9.508 0.003 2.038 1.00 95.94 103 SER A C 1
ATOM 794 O O . SER A 1 103 ? -8.744 0.807 2.577 1.00 95.94 103 SER A O 1
ATOM 796 N N . ASN A 1 104 ? -9.206 -0.589 0.880 1.00 96.88 104 ASN A N 1
ATOM 797 C CA . ASN A 1 104 ? -8.021 -0.231 0.104 1.00 96.88 104 ASN A CA 1
ATOM 798 C C . ASN A 1 104 ? -8.301 1.030 -0.736 1.00 96.88 104 ASN A C 1
ATOM 800 O O . ASN A 1 104 ? -9.109 0.950 -1.660 1.00 96.88 104 ASN A O 1
ATOM 804 N N . PRO A 1 105 ? -7.666 2.184 -0.457 1.00 96.25 105 PRO A N 1
ATOM 805 C CA . PRO A 1 105 ? -7.863 3.394 -1.254 1.00 96.25 105 PRO A CA 1
ATOM 806 C C . PRO A 1 105 ? -7.047 3.394 -2.559 1.00 96.25 105 PRO A C 1
ATOM 808 O O . PRO A 1 105 ? -7.215 4.293 -3.383 1.00 96.25 105 PRO A O 1
ATOM 811 N N . ASN A 1 106 ? -6.136 2.432 -2.754 1.00 97.00 106 ASN A N 1
ATOM 812 C CA . ASN A 1 106 ? -5.233 2.446 -3.895 1.00 97.00 106 ASN A CA 1
ATOM 813 C C . ASN A 1 106 ? -5.959 2.118 -5.208 1.00 97.00 106 ASN A C 1
ATOM 815 O O . ASN A 1 106 ? -6.427 1.002 -5.408 1.00 97.00 106 ASN A O 1
ATOM 819 N N . VAL A 1 107 ? -5.948 3.079 -6.133 1.00 97.00 107 VAL A N 1
ATOM 820 C CA . VAL A 1 107 ? -6.434 2.950 -7.523 1.00 97.00 107 VAL A CA 1
ATOM 821 C C . VAL A 1 107 ? -5.304 3.044 -8.562 1.00 97.00 107 VAL A C 1
ATOM 823 O O . VAL A 1 107 ? -5.542 3.195 -9.764 1.00 97.00 107 VAL A O 1
ATOM 826 N N . GLY A 1 108 ? -4.058 3.037 -8.085 1.00 96.94 108 GLY A N 1
ATOM 827 C CA . GLY A 1 108 ? -2.847 3.031 -8.893 1.00 96.94 108 GLY A CA 1
ATOM 828 C C . GLY A 1 108 ? -2.283 1.630 -9.107 1.00 96.94 108 GLY A C 1
ATOM 829 O O . GLY A 1 108 ? -2.881 0.626 -8.728 1.00 96.94 108 GLY A O 1
ATOM 830 N N . GLY A 1 109 ? -1.090 1.570 -9.687 1.00 97.12 109 GLY A N 1
ATOM 831 C CA . GLY A 1 109 ? -0.386 0.317 -9.919 1.00 97.12 109 GLY A CA 1
ATOM 832 C C . GLY A 1 109 ? 0.961 0.516 -10.596 1.00 97.12 109 GLY A C 1
ATOM 833 O O . GLY A 1 109 ? 1.265 1.597 -11.108 1.00 97.12 109 GLY A O 1
ATOM 834 N N . PHE A 1 110 ? 1.752 -0.548 -10.582 1.00 98.06 110 PHE A N 1
ATOM 835 C CA . PHE A 1 110 ? 2.988 -0.677 -11.338 1.00 98.06 110 PHE A CA 1
ATOM 836 C C . PHE A 1 110 ? 2.819 -1.802 -12.358 1.00 98.06 110 PHE A C 1
ATOM 838 O O . PHE A 1 110 ? 2.252 -2.845 -12.034 1.00 98.06 110 PHE A O 1
ATOM 845 N N . GLY A 1 111 ? 3.301 -1.579 -13.575 1.00 97.56 111 GLY A N 1
ATOM 846 C CA . GLY A 1 111 ? 3.354 -2.577 -14.634 1.00 97.56 111 GLY A CA 1
ATOM 847 C C . GLY A 1 111 ? 4.732 -2.593 -15.279 1.00 97.56 111 GLY A C 1
ATOM 848 O O . GLY A 1 111 ? 5.446 -1.589 -15.262 1.00 97.56 111 GLY A O 1
ATOM 849 N N . TYR A 1 112 ? 5.090 -3.736 -15.849 1.00 97.12 112 TYR A N 1
ATOM 850 C CA . TYR A 1 112 ? 6.314 -3.915 -16.616 1.00 97.12 112 TYR A CA 1
ATOM 851 C C . TYR A 1 112 ? 5.998 -4.583 -17.954 1.00 97.12 112 TYR A C 1
ATOM 853 O O . TYR A 1 112 ? 4.948 -5.208 -18.109 1.00 97.12 112 TYR A O 1
ATOM 861 N N . GLY A 1 113 ? 6.905 -4.437 -18.909 1.00 96.38 113 GLY A N 1
ATOM 862 C CA . GLY A 1 113 ? 6.848 -5.103 -20.200 1.00 96.38 113 GLY A CA 1
ATOM 863 C C . GLY A 1 113 ? 8.225 -5.175 -20.842 1.00 96.38 113 GLY A C 1
ATOM 864 O O . GLY A 1 113 ? 9.161 -4.487 -20.423 1.00 96.38 113 GLY A O 1
ATOM 865 N N . ASP A 1 114 ? 8.327 -6.020 -21.852 1.00 93.81 114 ASP A N 1
ATOM 866 C CA . ASP A 1 114 ? 9.494 -6.214 -22.694 1.00 93.81 114 ASP A CA 1
ATOM 867 C C . ASP A 1 114 ? 9.159 -5.960 -24.173 1.00 93.81 114 ASP A C 1
ATOM 869 O O . ASP A 1 114 ? 7.994 -5.979 -24.582 1.00 93.81 114 ASP A O 1
ATOM 873 N N . ALA A 1 115 ? 10.190 -5.657 -24.960 1.00 86.50 115 ALA A N 1
ATOM 874 C CA . ALA A 1 115 ? 10.131 -5.451 -26.406 1.00 86.50 115 ALA A CA 1
ATOM 875 C C . ALA A 1 115 ? 11.387 -6.011 -27.089 1.00 86.50 115 ALA A C 1
ATOM 877 O O . ALA A 1 115 ? 12.480 -5.946 -26.468 1.00 86.50 115 ALA A O 1
#

Foldseek 3Di:
DDDDDDDDCVVPVVDDPDDDKDKDKDKDDDDQADPVRDGDLQFWDFDQAWAFFADWDADPQGWIWTWGAHPVRPDIDIDTHHHDWAADDDHGDTDHGRHTRTDRRDPMDMDMDMD

Radius of gyration: 23.99 Å; chains: 1; bounding box: 52×28×67 Å